Protein AF-A0A453DYF7-F1 (afdb_monomer_lite)

Organism: Aegilops tauschii subsp. strangulata (NCBI:txid200361)

Sequence (121 aa):
AGDMKREGVRTRSQTKKQKASTSSQGNSLPDNPFEEEFGSLSDSGQGVWTELSKEVALNLAGTVVSIASFDDGNNKLFFACTGIITVNTPKTTSFLTSLSLVRSIDDNSKIFHDMRIEVRL

Structure (mmCIF, N/CA/C/O backbone):
data_AF-A0A453DYF7-F1
#
_entry.id   AF-A0A453DYF7-F1
#
loop_
_atom_site.group_PDB
_atom_site.id
_atom_site.type_symbol
_atom_site.label_atom_id
_atom_site.label_alt_id
_atom_site.label_comp_id
_atom_site.label_asym_id
_atom_site.label_entity_id
_atom_site.label_seq_id
_atom_site.pdbx_PDB_ins_code
_atom_site.Cartn_x
_atom_site.Cartn_y
_atom_site.Cartn_z
_atom_site.occupancy
_atom_site.B_iso_or_equiv
_atom_site.auth_seq_id
_atom_site.auth_comp_id
_atom_site.auth_asym_id
_atom_site.auth_atom_id
_atom_site.pdbx_PDB_model_num
ATOM 1 N N . ALA A 1 1 ? 75.194 -1.673 -14.846 1.00 36.72 1 ALA A N 1
ATOM 2 C CA . ALA A 1 1 ? 75.327 -1.325 -13.417 1.00 36.72 1 ALA A CA 1
ATOM 3 C C . ALA A 1 1 ? 74.517 -0.052 -13.215 1.00 36.72 1 ALA A C 1
ATOM 5 O O . ALA A 1 1 ? 74.773 0.883 -13.956 1.00 36.72 1 ALA A O 1
ATOM 6 N N . GLY A 1 2 ? 73.334 -0.127 -12.595 1.00 36.81 2 GLY A N 1
ATOM 7 C CA . GLY A 1 2 ? 73.123 0.239 -11.177 1.00 36.81 2 GLY A CA 1
ATOM 8 C C . GLY A 1 2 ? 72.943 1.768 -11.101 1.00 36.81 2 GLY A C 1
ATOM 9 O O . GLY A 1 2 ? 73.775 2.477 -11.637 1.00 36.81 2 GLY A O 1
ATOM 10 N N . ASP A 1 3 ? 71.862 2.370 -10.610 1.00 36.84 3 ASP A N 1
ATOM 11 C CA . ASP A 1 3 ? 71.146 2.039 -9.388 1.00 36.84 3 ASP A CA 1
ATOM 12 C C . ASP A 1 3 ? 69.673 2.462 -9.404 1.00 36.84 3 ASP A C 1
ATOM 14 O O . ASP A 1 3 ? 69.260 3.487 -9.945 1.00 36.84 3 ASP A O 1
ATOM 18 N N . MET A 1 4 ? 68.902 1.635 -8.712 1.00 38.12 4 MET A N 1
ATOM 19 C CA . MET A 1 4 ? 67.544 1.851 -8.251 1.00 38.12 4 MET A CA 1
ATOM 20 C C . MET A 1 4 ? 67.605 2.619 -6.922 1.00 38.12 4 MET A C 1
ATOM 22 O O . MET A 1 4 ? 68.258 2.160 -5.987 1.00 38.12 4 MET A O 1
ATOM 26 N N . LYS A 1 5 ? 66.876 3.734 -6.786 1.00 40.16 5 LYS A N 1
ATOM 27 C CA . LYS A 1 5 ? 66.513 4.272 -5.465 1.00 40.16 5 LYS A CA 1
ATOM 28 C C . LYS A 1 5 ? 65.006 4.467 -5.365 1.00 40.16 5 LYS A C 1
ATOM 30 O O . LYS A 1 5 ? 64.411 5.266 -6.080 1.00 40.16 5 LYS A O 1
ATOM 35 N N . ARG A 1 6 ? 64.415 3.678 -4.467 1.00 33.16 6 ARG A N 1
ATOM 36 C CA . ARG A 1 6 ? 63.059 3.829 -3.945 1.00 33.16 6 ARG A CA 1
ATOM 37 C C . ARG A 1 6 ? 63.062 4.807 -2.769 1.00 33.16 6 ARG A C 1
ATOM 39 O O . ARG A 1 6 ? 64.071 4.961 -2.088 1.00 33.16 6 ARG A O 1
ATOM 46 N N . GLU A 1 7 ? 61.848 5.281 -2.510 1.00 31.42 7 GLU A N 1
ATOM 47 C CA . GLU A 1 7 ? 61.250 5.556 -1.200 1.00 31.42 7 GLU A CA 1
ATOM 48 C C . GLU A 1 7 ? 61.102 7.023 -0.781 1.00 31.42 7 GLU A C 1
ATOM 50 O O . GLU A 1 7 ? 62.016 7.841 -0.836 1.00 31.42 7 GLU A O 1
ATOM 55 N N . GLY A 1 8 ? 59.876 7.322 -0.350 1.00 32.88 8 GLY A N 1
ATOM 56 C CA . GLY A 1 8 ? 59.438 8.610 0.160 1.00 32.88 8 GLY A CA 1
ATOM 57 C C . GLY A 1 8 ? 57.945 8.588 0.476 1.00 32.88 8 GLY A C 1
ATOM 58 O O . GLY A 1 8 ? 57.178 9.350 -0.104 1.00 32.88 8 GLY A O 1
ATOM 59 N N . VAL A 1 9 ? 57.524 7.689 1.371 1.00 36.16 9 VAL A N 1
ATOM 60 C CA . VAL A 1 9 ? 56.214 7.756 2.035 1.00 36.16 9 VAL A CA 1
ATOM 61 C C . VAL A 1 9 ? 56.096 9.112 2.740 1.00 36.16 9 VAL A C 1
ATOM 63 O O . VAL A 1 9 ? 56.953 9.466 3.549 1.00 36.16 9 VAL A O 1
ATOM 66 N N . ARG A 1 10 ? 55.013 9.856 2.484 1.00 36.91 10 ARG A N 1
ATOM 67 C CA . ARG A 1 10 ? 54.545 10.919 3.382 1.00 36.91 10 ARG A CA 1
ATOM 68 C C . ARG A 1 10 ? 53.090 10.691 3.760 1.00 36.91 10 ARG A C 1
ATOM 70 O O . ARG A 1 10 ? 52.209 10.513 2.928 1.00 36.91 10 ARG A O 1
ATOM 77 N N . THR A 1 11 ? 52.908 10.661 5.066 1.00 31.86 11 THR A N 1
ATOM 78 C CA . THR A 1 11 ? 51.706 10.391 5.833 1.00 31.86 11 THR A CA 1
ATOM 79 C C . THR A 1 11 ? 50.853 11.648 6.032 1.00 31.86 11 THR A C 1
ATOM 81 O O . THR A 1 11 ? 51.375 12.753 6.132 1.00 31.86 11 THR A O 1
ATOM 84 N N . ARG A 1 12 ? 49.543 11.403 6.197 1.00 33.50 12 ARG A N 1
ATOM 85 C CA . ARG A 1 12 ? 48.582 12.081 7.093 1.00 33.5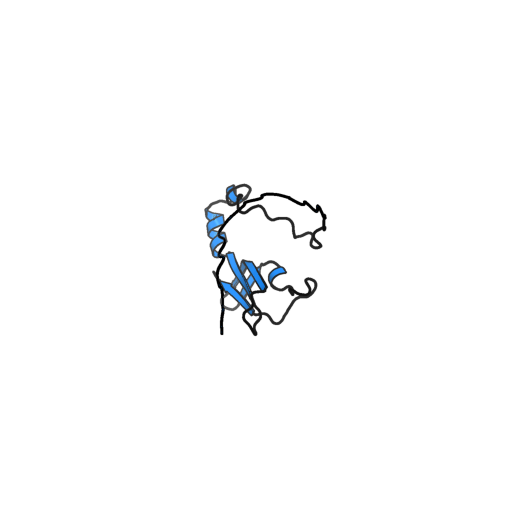0 12 ARG A CA 1
ATOM 86 C C . ARG A 1 12 ? 48.309 13.580 6.873 1.00 33.50 12 ARG A C 1
ATOM 88 O O . ARG A 1 12 ? 49.164 14.419 7.118 1.00 33.50 12 ARG A O 1
ATOM 95 N N . SER A 1 13 ? 47.035 13.916 6.643 1.00 40.59 13 SER A N 1
ATOM 96 C CA . SER A 1 13 ? 46.246 14.766 7.560 1.00 40.59 13 SER A CA 1
ATOM 97 C C . SER A 1 13 ? 44.774 14.814 7.149 1.00 40.59 13 SER A C 1
ATOM 99 O O . SER A 1 13 ? 44.434 15.172 6.027 1.00 40.59 13 SER A 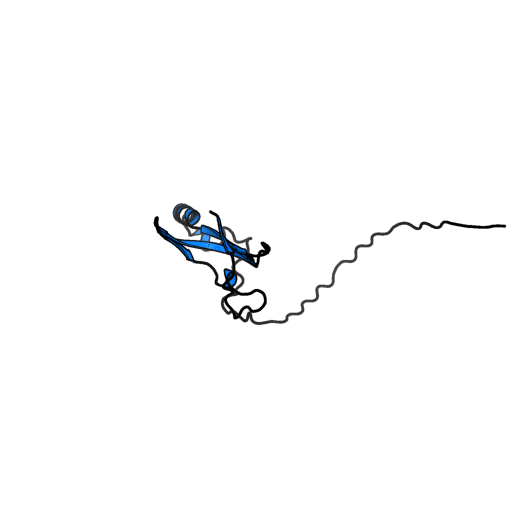O 1
ATOM 101 N N . GLN A 1 14 ? 43.901 14.445 8.088 1.00 48.97 14 GLN A N 1
ATOM 102 C CA . GLN A 1 14 ? 42.491 14.811 8.064 1.00 48.97 14 GLN A CA 1
ATOM 103 C C . GLN A 1 14 ? 42.387 16.318 8.309 1.00 48.97 14 GLN A C 1
ATOM 105 O O . GLN A 1 14 ? 42.935 16.805 9.298 1.00 48.97 14 GLN A O 1
ATOM 110 N N . THR A 1 15 ? 41.614 17.028 7.488 1.00 39.56 15 THR A N 1
ATOM 111 C CA . THR A 1 15 ? 41.117 18.356 7.860 1.00 39.56 15 THR A CA 1
ATOM 112 C C . THR A 1 15 ? 39.656 18.490 7.460 1.00 39.56 15 THR A C 1
ATOM 114 O O . THR A 1 15 ? 39.298 18.648 6.297 1.00 39.56 15 THR A O 1
ATOM 117 N N . LYS A 1 16 ? 38.809 18.422 8.484 1.00 43.38 16 LYS A N 1
ATOM 118 C CA . LYS A 1 16 ? 37.421 18.875 8.523 1.00 43.38 16 LYS A CA 1
ATOM 119 C C . LYS A 1 16 ? 37.327 20.312 7.987 1.00 43.38 16 LYS A C 1
ATOM 121 O O . LYS A 1 16 ? 37.917 21.216 8.573 1.00 43.38 16 LYS A O 1
ATOM 126 N N . LYS A 1 17 ? 36.531 20.541 6.939 1.00 43.09 17 LYS A N 1
ATOM 127 C CA . LYS A 1 17 ? 35.912 21.849 6.676 1.00 43.09 17 LYS A CA 1
ATOM 128 C C . LYS A 1 17 ? 34.421 21.660 6.434 1.00 43.09 17 LYS A C 1
ATOM 130 O O . LYS A 1 17 ? 33.999 20.983 5.505 1.00 43.09 17 LYS A O 1
ATOM 135 N N . GLN A 1 18 ? 33.656 22.224 7.359 1.00 44.84 18 GLN A N 1
ATOM 136 C CA . GLN A 1 18 ? 32.207 22.318 7.327 1.00 44.84 18 GLN A CA 1
ATOM 137 C C . GLN A 1 18 ? 31.749 23.442 6.388 1.00 44.84 18 GLN A C 1
ATOM 139 O O . GLN A 1 18 ? 32.419 24.464 6.272 1.00 44.84 18 GLN A O 1
ATOM 144 N N . LYS A 1 19 ? 30.520 23.246 5.895 1.00 43.12 19 LYS A N 1
ATOM 145 C CA . LYS A 1 19 ? 29.486 24.236 5.561 1.00 43.12 19 LYS A CA 1
ATOM 146 C C . LYS A 1 19 ? 29.693 25.104 4.312 1.00 43.12 19 LYS A C 1
ATOM 148 O O . LYS A 1 19 ? 30.387 26.111 4.341 1.00 43.12 19 LYS A O 1
ATOM 153 N N . ALA A 1 20 ? 28.866 24.823 3.309 1.00 33.81 20 ALA A N 1
ATOM 154 C CA . ALA A 1 20 ? 28.056 25.855 2.670 1.00 33.81 20 ALA A CA 1
ATOM 155 C C . ALA A 1 20 ? 26.708 25.241 2.265 1.00 33.81 20 ALA A C 1
ATOM 157 O O . ALA A 1 20 ? 26.613 24.450 1.333 1.00 33.81 20 ALA A O 1
ATOM 158 N N . SER A 1 21 ? 25.678 25.586 3.034 1.00 45.31 21 SER A N 1
ATOM 159 C CA . SER A 1 21 ? 24.273 25.448 2.672 1.00 45.31 21 SER A CA 1
ATOM 160 C C . SER A 1 21 ? 24.003 26.345 1.470 1.00 45.31 21 SER A C 1
ATOM 162 O O . SER A 1 21 ? 24.059 27.568 1.600 1.00 45.31 21 SER A O 1
ATOM 164 N N . THR A 1 22 ? 23.727 25.753 0.315 1.00 38.88 22 THR A N 1
ATOM 165 C CA . THR A 1 22 ? 23.134 26.468 -0.814 1.00 38.88 22 THR A CA 1
ATOM 166 C C . THR A 1 22 ? 21.663 26.091 -0.864 1.00 38.88 22 THR A C 1
ATOM 168 O O . THR A 1 22 ? 21.272 25.041 -1.358 1.00 38.88 22 THR A O 1
ATOM 171 N N . SER A 1 23 ? 20.845 26.951 -0.259 1.00 48.22 23 SER A N 1
ATOM 172 C CA . SER A 1 23 ? 19.406 26.984 -0.471 1.00 48.22 23 SER A CA 1
ATOM 173 C C . SER A 1 23 ? 19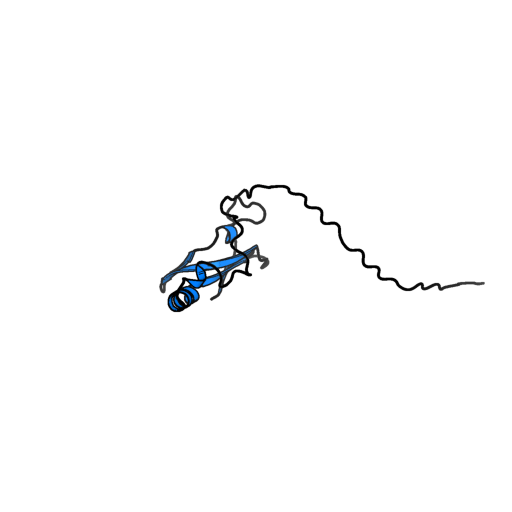.157 27.513 -1.882 1.00 48.22 23 SER A C 1
ATOM 175 O O . SER A 1 23 ? 19.084 28.724 -2.093 1.00 48.22 23 SER A O 1
ATOM 177 N N . SER A 1 24 ? 19.047 26.629 -2.868 1.00 42.31 24 SER A N 1
ATOM 178 C CA . SER A 1 24 ? 18.295 26.972 -4.070 1.00 42.31 24 SER A CA 1
ATOM 179 C C . SER A 1 24 ? 16.829 26.758 -3.729 1.00 42.31 24 SER A C 1
ATOM 181 O O . SER A 1 24 ? 16.300 25.655 -3.843 1.00 42.31 24 SER A O 1
ATOM 183 N N . GLN A 1 25 ? 16.205 27.822 -3.236 1.00 47.41 25 GLN A N 1
ATOM 184 C CA . GLN A 1 25 ? 14.762 27.940 -3.109 1.00 47.41 25 GLN A CA 1
ATOM 185 C C . GLN A 1 25 ? 14.186 28.019 -4.528 1.00 47.41 25 GLN A C 1
ATOM 187 O O . GLN A 1 25 ? 13.905 29.088 -5.060 1.00 47.41 25 GLN A O 1
ATOM 192 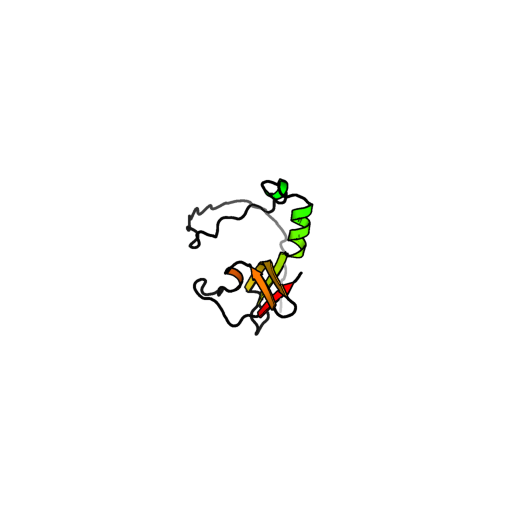N N . GLY A 1 26 ? 14.135 26.863 -5.184 1.00 34.75 26 GLY A N 1
ATOM 193 C CA . GLY A 1 26 ? 13.293 26.622 -6.336 1.00 34.75 26 GLY A CA 1
ATOM 194 C C . GLY A 1 26 ? 11.979 26.115 -5.783 1.00 34.75 26 GLY A C 1
ATOM 195 O O . GLY A 1 26 ? 11.884 24.957 -5.395 1.00 34.75 26 GLY A O 1
ATOM 196 N N . ASN A 1 27 ? 10.985 26.991 -5.700 1.00 48.47 27 ASN A N 1
ATOM 197 C CA . ASN A 1 27 ? 9.618 26.570 -5.449 1.00 48.47 27 ASN A CA 1
ATOM 198 C C . ASN A 1 27 ? 9.125 25.871 -6.726 1.00 48.47 27 ASN A C 1
ATOM 200 O O . ASN A 1 27 ? 8.425 26.479 -7.534 1.00 48.47 27 ASN A O 1
ATOM 204 N N . SER A 1 28 ? 9.534 24.622 -6.957 1.00 55.00 28 SER A N 1
ATOM 205 C CA . SER A 1 28 ? 8.748 23.737 -7.805 1.00 55.00 28 SER A CA 1
ATOM 206 C C . SER A 1 28 ? 7.468 23.481 -7.029 1.00 55.00 28 SER A C 1
ATOM 208 O O . SER A 1 28 ? 7.495 22.826 -5.987 1.00 55.00 28 SER A O 1
ATOM 210 N N . LEU A 1 29 ? 6.367 24.076 -7.487 1.00 53.47 29 LEU A N 1
ATOM 211 C CA . LEU A 1 29 ? 5.041 23.631 -7.081 1.00 53.47 29 LEU A CA 1
ATOM 212 C C . LEU A 1 29 ? 5.027 22.105 -7.227 1.00 53.47 29 LEU A C 1
ATOM 214 O O . LEU A 1 29 ? 5.484 21.620 -8.266 1.00 53.47 29 LEU A O 1
ATOM 218 N N . PRO A 1 30 ? 4.577 21.341 -6.223 1.00 52.72 30 PRO A N 1
ATOM 219 C CA . PRO A 1 30 ? 4.344 19.934 -6.463 1.00 52.72 30 PRO A CA 1
ATOM 220 C C . PRO A 1 30 ? 3.311 19.861 -7.592 1.00 52.72 30 PRO A C 1
ATOM 222 O O . PRO A 1 30 ? 2.214 20.408 -7.473 1.00 52.72 30 PRO A O 1
ATOM 225 N N . ASP A 1 31 ? 3.659 19.203 -8.700 1.00 57.16 31 ASP A N 1
ATOM 226 C CA . ASP A 1 31 ? 2.740 18.956 -9.826 1.00 57.16 31 ASP A CA 1
ATOM 227 C C . ASP A 1 31 ? 1.493 18.160 -9.381 1.00 57.16 31 ASP A C 1
ATOM 229 O O . ASP A 1 31 ? 0.520 18.003 -10.119 1.00 57.16 31 ASP A O 1
ATOM 233 N N . ASN A 1 32 ? 1.510 17.674 -8.139 1.00 58.72 32 ASN A N 1
ATOM 234 C CA . ASN A 1 32 ? 0.439 16.987 -7.466 1.00 58.72 32 ASN A CA 1
ATOM 235 C C . ASN A 1 32 ? -0.050 17.814 -6.253 1.00 58.72 32 ASN A C 1
ATOM 237 O O . ASN A 1 32 ? 0.654 17.875 -5.245 1.00 58.72 32 ASN A O 1
ATOM 241 N N . PRO A 1 33 ? -1.269 18.390 -6.274 1.00 55.50 33 PRO A N 1
ATOM 242 C CA . PRO A 1 33 ? -1.834 19.116 -5.127 1.00 55.50 33 PRO A CA 1
ATOM 243 C C . PRO A 1 33 ? -2.068 18.228 -3.889 1.00 55.50 33 PRO A C 1
ATOM 245 O O . PRO A 1 33 ? -2.479 18.729 -2.850 1.00 55.50 33 PRO A O 1
ATOM 248 N N . PHE A 1 34 ? -1.818 16.919 -3.999 1.00 54.31 34 PHE A N 1
ATOM 249 C CA . PHE A 1 34 ? -1.893 15.947 -2.910 1.00 54.31 34 PHE A CA 1
ATOM 250 C C . PHE A 1 34 ? -0.524 15.589 -2.302 1.00 54.31 34 PHE A C 1
ATOM 252 O O . PHE A 1 34 ? -0.469 14.751 -1.407 1.00 54.31 34 PHE A O 1
ATOM 259 N N . GLU A 1 35 ? 0.574 16.192 -2.770 1.00 53.91 35 GLU A N 1
ATOM 260 C CA . GLU A 1 35 ? 1.910 16.070 -2.158 1.00 53.91 35 GLU A CA 1
ATOM 261 C C . GLU A 1 35 ? 2.163 17.198 -1.154 1.00 53.91 35 GLU A C 1
ATOM 263 O O . GLU A 1 35 ? 3.179 17.889 -1.182 1.00 53.91 35 GLU A O 1
ATOM 268 N N . GLU A 1 36 ? 1.201 17.397 -0.256 1.00 53.09 36 GLU A N 1
ATOM 269 C CA . GLU A 1 36 ? 1.447 18.120 0.985 1.00 53.09 36 GLU A CA 1
ATOM 270 C C . GLU A 1 36 ? 2.311 17.230 1.893 1.00 53.09 36 GLU A C 1
ATOM 272 O O . GLU A 1 36 ? 2.101 16.015 1.969 1.00 53.09 36 GLU A O 1
ATOM 277 N N . GLU A 1 37 ? 3.319 17.813 2.543 1.00 56.47 37 GLU A N 1
ATOM 278 C CA . GLU A 1 37 ? 4.180 17.114 3.499 1.00 56.47 37 GLU A CA 1
ATOM 279 C C . GLU A 1 37 ? 3.308 16.606 4.657 1.00 56.47 37 GLU A C 1
ATOM 281 O O . GLU A 1 37 ? 2.956 17.350 5.572 1.00 56.47 37 GLU A O 1
ATOM 286 N N . PHE A 1 38 ? 2.896 15.335 4.589 1.00 59.91 38 PHE A N 1
ATOM 287 C CA . PHE A 1 38 ? 2.204 14.678 5.691 1.00 59.91 38 PHE A CA 1
ATOM 288 C C . PHE A 1 38 ? 3.097 14.783 6.930 1.00 59.91 38 PHE A C 1
ATOM 290 O O . PHE A 1 38 ? 4.291 14.502 6.836 1.00 59.91 38 PHE A O 1
ATOM 297 N N . GLY A 1 39 ? 2.508 15.227 8.049 1.00 55.78 39 GLY A N 1
ATOM 298 C CA . GLY A 1 39 ? 3.201 15.640 9.275 1.00 55.78 39 GLY A CA 1
ATOM 299 C C . GLY A 1 39 ? 4.418 14.794 9.664 1.00 55.78 39 GLY A C 1
ATOM 300 O O . GLY A 1 39 ? 4.502 13.599 9.382 1.00 55.78 39 GLY A O 1
ATOM 301 N N . SER A 1 40 ? 5.385 15.426 10.329 1.00 58.19 40 SER A N 1
ATOM 302 C CA . SER A 1 40 ? 6.672 14.793 10.611 1.00 58.19 40 SER A CA 1
ATOM 303 C C . SER A 1 40 ? 6.508 13.535 11.478 1.00 58.19 40 SER A C 1
ATOM 305 O O . SER A 1 40 ? 5.640 13.475 12.346 1.00 58.19 40 SER A O 1
ATOM 307 N N . LEU A 1 41 ? 7.387 12.535 11.319 1.00 56.16 41 LEU A N 1
ATOM 308 C CA . LEU A 1 41 ? 7.412 11.345 12.194 1.00 56.16 41 LEU A CA 1
ATOM 309 C C . LEU A 1 41 ? 7.521 11.725 13.689 1.00 56.16 41 LEU A C 1
ATOM 311 O O . LEU A 1 41 ? 7.083 10.981 14.567 1.00 56.16 41 LEU A O 1
ATOM 315 N N . SER A 1 42 ? 8.082 12.903 13.972 1.00 58.19 42 SER A N 1
ATOM 316 C CA . SER A 1 42 ? 8.204 13.485 15.311 1.00 58.19 42 SER A CA 1
ATOM 317 C C . SER A 1 42 ? 6.855 13.850 15.942 1.00 58.19 42 SER A C 1
ATOM 319 O O . SER A 1 42 ? 6.786 13.962 17.160 1.00 58.19 42 SER A O 1
ATOM 321 N N . ASP A 1 43 ? 5.795 13.988 15.141 1.00 60.53 43 ASP A N 1
ATOM 322 C CA . ASP A 1 43 ? 4.418 14.222 15.592 1.00 60.53 43 ASP A CA 1
ATOM 323 C C . ASP A 1 43 ? 3.640 12.913 15.804 1.00 60.53 43 ASP A C 1
ATOM 325 O O . ASP A 1 43 ? 2.427 12.934 16.028 1.00 60.53 43 ASP A O 1
ATOM 329 N N . SER A 1 44 ? 4.305 11.750 15.740 1.00 58.78 44 SER A N 1
ATOM 330 C CA . SER A 1 44 ? 3.676 10.469 16.077 1.00 58.78 44 SER A CA 1
ATOM 331 C C . SER A 1 44 ? 3.254 10.465 17.554 1.00 58.78 44 SER A C 1
ATOM 333 O O . SER A 1 44 ? 4.049 10.255 18.465 1.00 58.78 44 SER A O 1
ATOM 335 N N . GLY A 1 45 ? 1.972 10.747 17.795 1.00 59.34 45 GLY A N 1
ATOM 336 C CA . GLY A 1 45 ? 1.419 10.935 19.139 1.00 59.34 45 GLY A CA 1
ATOM 337 C C . GLY A 1 45 ? 1.165 12.391 19.539 1.00 59.34 45 GLY A C 1
ATOM 338 O O . GLY A 1 45 ? 0.836 12.633 20.695 1.00 59.34 45 GLY A O 1
ATOM 339 N N . GLN A 1 46 ? 1.258 13.344 18.609 1.00 64.69 46 GLN A N 1
ATOM 340 C CA . GLN A 1 46 ? 0.794 14.724 18.762 1.00 64.69 46 GLN A CA 1
ATOM 341 C C . GLN A 1 46 ? -0.353 15.015 17.768 1.00 64.69 46 GLN A C 1
ATOM 343 O O . GLN A 1 46 ? -0.512 14.342 16.749 1.00 64.69 46 GLN A O 1
ATOM 348 N N . GLY A 1 47 ? -1.194 16.009 18.069 1.00 68.38 47 GLY A N 1
ATOM 349 C CA . GLY A 1 47 ? -2.328 16.390 17.212 1.00 68.38 47 GLY A CA 1
ATOM 350 C C . GLY A 1 47 ? -3.549 15.467 17.337 1.00 68.38 47 GLY A C 1
ATOM 351 O O . GLY A 1 47 ? -3.780 14.869 18.389 1.00 68.38 47 GLY A O 1
ATOM 352 N N . VAL A 1 48 ? -4.341 15.349 16.263 1.00 68.69 48 VAL A N 1
ATOM 353 C CA . VAL A 1 48 ? -5.633 14.618 16.228 1.00 68.69 48 VAL A CA 1
ATOM 354 C C . VAL A 1 48 ? -5.494 13.148 16.650 1.00 68.69 48 VAL A C 1
ATOM 356 O O . VAL A 1 48 ? -6.416 12.565 17.214 1.00 68.69 48 VAL A O 1
ATOM 359 N N . TRP A 1 49 ? -4.314 12.550 16.476 1.00 70.56 49 TRP A N 1
ATOM 360 C CA . TRP A 1 49 ? -4.031 11.183 16.923 1.00 70.56 49 TRP A CA 1
ATOM 361 C C . TRP A 1 49 ? -4.148 10.993 18.441 1.00 70.56 49 TRP A C 1
ATOM 363 O O . TRP A 1 49 ? -4.414 9.881 18.885 1.00 70.56 49 TRP A O 1
ATOM 373 N N . THR A 1 50 ? -3.980 12.058 19.235 1.00 72.25 50 THR A N 1
ATOM 374 C CA . THR A 1 50 ? -4.182 12.019 20.697 1.00 72.25 50 THR A CA 1
ATOM 375 C C . THR A 1 50 ? -5.651 12.066 21.107 1.00 72.25 50 THR A C 1
ATOM 377 O O . THR A 1 50 ? -5.992 11.616 22.199 1.00 72.25 50 THR A O 1
ATOM 380 N N . GLU A 1 51 ? -6.515 12.587 20.235 1.00 80.56 51 GLU A N 1
ATOM 381 C CA . GLU A 1 51 ? -7.969 12.593 20.415 1.00 80.56 51 GLU A CA 1
ATOM 382 C C . GLU A 1 51 ? -8.583 11.234 20.048 1.00 80.56 51 GLU A C 1
ATOM 384 O O . GLU A 1 51 ? -9.629 10.847 20.572 1.00 80.56 51 GLU A O 1
ATOM 389 N N . LEU A 1 52 ? -7.905 10.467 19.188 1.00 81.81 52 LEU A N 1
ATOM 390 C CA . LEU A 1 52 ? -8.322 9.121 18.830 1.00 81.81 52 LEU A CA 1
ATOM 391 C C . LEU A 1 52 ? -8.202 8.199 20.050 1.00 81.81 52 LEU A C 1
ATOM 393 O O . LEU A 1 52 ? -7.132 8.046 20.646 1.00 81.81 52 LEU A O 1
ATOM 397 N N . SER A 1 53 ? -9.303 7.555 20.438 1.00 87.69 53 SER A N 1
ATOM 398 C CA . SER A 1 53 ? -9.261 6.651 21.584 1.00 87.69 53 SER A CA 1
ATOM 399 C C . SER A 1 53 ? -8.336 5.464 21.296 1.00 87.69 53 SER A C 1
ATOM 401 O O . SER A 1 53 ? -8.245 4.977 20.165 1.00 87.69 53 SER A O 1
ATOM 403 N N . LYS A 1 54 ? -7.671 4.952 22.340 1.00 86.56 54 LYS A N 1
ATOM 404 C CA . LYS A 1 54 ? -6.814 3.757 22.232 1.00 86.56 54 LYS A CA 1
ATOM 405 C C . LYS A 1 54 ? -7.556 2.578 21.602 1.00 86.56 54 LYS A C 1
ATOM 407 O O . LYS A 1 54 ? -6.967 1.813 20.852 1.00 86.56 54 LYS A O 1
ATOM 412 N N . GLU A 1 55 ? -8.843 2.450 21.902 1.00 89.69 55 GLU A N 1
ATOM 413 C CA . GLU A 1 55 ? -9.698 1.400 21.359 1.00 89.69 55 GLU A CA 1
ATOM 414 C C . GLU A 1 55 ? -9.908 1.554 19.849 1.00 89.69 55 GLU A C 1
ATOM 416 O O . GLU A 1 55 ? -9.718 0.593 19.107 1.00 89.69 55 GLU A O 1
ATOM 421 N N . VAL A 1 56 ? -10.202 2.767 19.366 1.00 89.38 56 VAL A N 1
ATOM 422 C CA . VAL A 1 56 ? -10.320 3.032 17.923 1.00 89.38 56 VAL A CA 1
ATOM 423 C C . VAL A 1 56 ? -8.980 2.803 17.221 1.00 89.38 56 VAL A C 1
ATOM 425 O O . VAL A 1 56 ? -8.952 2.186 16.159 1.00 89.38 56 VAL A O 1
ATOM 428 N N . ALA A 1 57 ? -7.867 3.230 17.825 1.00 87.44 57 ALA A N 1
ATOM 429 C CA . ALA A 1 57 ? -6.534 3.029 17.261 1.00 87.44 57 ALA A CA 1
ATOM 430 C C . ALA A 1 57 ? -6.187 1.538 17.126 1.00 87.44 57 ALA A C 1
ATOM 432 O O . ALA A 1 57 ? -5.692 1.117 16.084 1.00 87.44 57 ALA A O 1
ATOM 433 N N . LEU A 1 58 ? -6.484 0.728 18.148 1.00 87.62 58 LEU A N 1
ATOM 434 C CA . LEU A 1 58 ? -6.263 -0.721 18.121 1.00 87.62 58 LEU A CA 1
ATOM 435 C C . LEU A 1 58 ? -7.150 -1.419 17.085 1.00 87.62 58 LEU A C 1
ATOM 437 O O . LEU A 1 58 ? -6.669 -2.284 16.354 1.00 87.62 58 LEU A O 1
ATOM 441 N N . ASN A 1 59 ? -8.417 -1.010 16.981 1.00 89.38 59 ASN A N 1
ATOM 442 C CA . ASN A 1 59 ? -9.333 -1.534 15.969 1.00 89.38 59 ASN A CA 1
ATOM 443 C C . ASN A 1 59 ? -8.853 -1.202 14.549 1.00 89.38 59 ASN A C 1
ATOM 445 O O . ASN A 1 59 ? -8.925 -2.052 13.664 1.00 89.38 59 ASN A O 1
ATOM 449 N N . LEU A 1 60 ? -8.317 0.005 14.333 1.00 89.75 60 LEU A N 1
ATOM 450 C CA . LEU A 1 60 ? -7.753 0.403 13.044 1.00 89.75 60 LEU A CA 1
ATOM 451 C C . LEU A 1 60 ? -6.436 -0.323 12.748 1.00 89.75 60 LEU A C 1
ATOM 453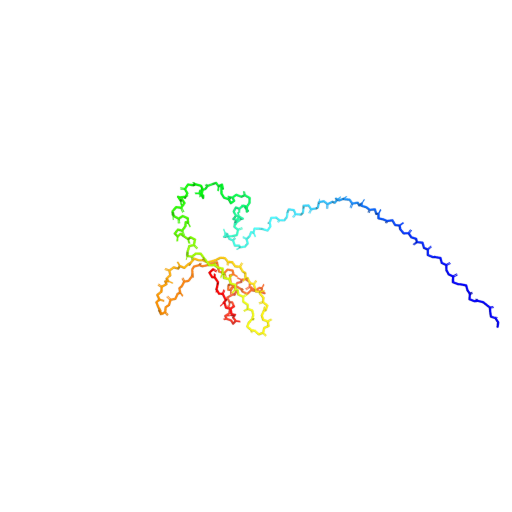 O O . LEU A 1 60 ? -6.223 -0.733 11.610 1.00 89.75 60 LEU A O 1
ATOM 457 N N . ALA A 1 61 ? -5.572 -0.525 13.747 1.00 89.00 61 ALA A N 1
ATOM 458 C CA . ALA A 1 61 ? -4.267 -1.162 13.573 1.00 89.00 61 ALA A CA 1
ATOM 459 C C . ALA A 1 61 ? -4.371 -2.558 12.938 1.00 89.00 61 ALA A C 1
ATOM 461 O O . ALA A 1 61 ? -3.545 -2.901 12.101 1.00 89.00 61 ALA A O 1
ATOM 462 N N . GLY A 1 62 ? -5.424 -3.323 13.250 1.00 89.12 62 GLY A N 1
ATOM 463 C CA . GLY A 1 62 ? -5.683 -4.627 12.622 1.00 89.12 62 GLY A CA 1
ATOM 464 C C . GLY A 1 62 ? -6.074 -4.574 11.137 1.00 89.12 62 GLY A C 1
ATOM 465 O O . GLY A 1 62 ? -6.185 -5.619 10.500 1.00 89.12 62 GLY A O 1
ATOM 466 N N . THR A 1 63 ? -6.305 -3.380 10.583 1.00 93.62 63 THR A N 1
ATOM 467 C CA . THR A 1 63 ? -6.688 -3.163 9.175 1.00 93.62 63 THR A CA 1
ATOM 468 C C . THR A 1 63 ? -5.594 -2.504 8.338 1.00 93.62 63 THR A C 1
ATOM 470 O O . THR A 1 63 ? -5.704 -2.479 7.110 1.00 93.62 63 THR A O 1
ATOM 473 N N . VAL A 1 64 ? -4.560 -1.955 8.982 1.00 94.75 64 VAL A N 1
ATOM 474 C CA . VAL A 1 64 ? -3.442 -1.295 8.304 1.00 94.75 64 VAL A CA 1
ATOM 475 C C . VAL A 1 64 ? -2.456 -2.354 7.835 1.00 94.75 64 VAL A C 1
ATOM 477 O O . VAL A 1 64 ? -2.098 -3.254 8.585 1.00 94.75 64 VAL A O 1
ATOM 480 N N . VAL A 1 65 ? -2.010 -2.236 6.588 1.00 96.00 65 VAL A N 1
ATOM 481 C CA . VAL A 1 65 ? -1.102 -3.191 5.949 1.00 96.00 65 VAL A CA 1
ATOM 482 C C . VAL A 1 65 ? 0.086 -2.480 5.320 1.00 96.00 65 VAL A C 1
ATOM 484 O O . VAL A 1 65 ? -0.015 -1.320 4.916 1.00 96.00 65 VAL A O 1
ATOM 487 N N . SER A 1 66 ? 1.203 -3.188 5.196 1.00 96.38 66 SER A N 1
ATOM 488 C CA . SER A 1 66 ? 2.340 -2.765 4.379 1.00 96.38 66 SER A CA 1
ATOM 489 C C . SER A 1 66 ? 2.150 -3.269 2.954 1.00 96.38 66 SER A C 1
ATOM 491 O O . SER A 1 66 ? 1.896 -4.456 2.749 1.00 96.38 66 SER A O 1
ATOM 493 N N . ILE A 1 67 ? 2.284 -2.387 1.968 1.00 96.50 67 ILE A N 1
ATOM 494 C CA . ILE A 1 67 ? 2.133 -2.717 0.549 1.00 96.50 67 ILE A CA 1
ATOM 495 C C . ILE A 1 67 ? 3.367 -2.239 -0.204 1.00 96.50 67 ILE A C 1
ATOM 497 O O . ILE A 1 67 ? 3.865 -1.139 0.039 1.00 96.50 67 ILE A O 1
ATOM 501 N N . ALA A 1 68 ? 3.857 -3.057 -1.128 1.00 94.19 68 ALA A N 1
ATOM 502 C CA . ALA A 1 68 ? 4.968 -2.692 -1.990 1.00 94.19 68 ALA A CA 1
ATOM 503 C C . ALA A 1 68 ? 4.760 -3.190 -3.421 1.00 94.19 68 ALA A C 1
ATOM 505 O O . ALA A 1 68 ? 4.163 -4.246 -3.643 1.00 94.19 68 ALA A O 1
ATOM 506 N N . SER A 1 69 ? 5.260 -2.416 -4.382 1.00 92.81 69 SER A N 1
ATOM 507 C CA . SER A 1 69 ? 5.263 -2.759 -5.802 1.00 92.81 69 SER A CA 1
ATOM 508 C C . SER A 1 69 ? 6.667 -3.109 -6.277 1.00 92.81 69 SER A C 1
ATOM 510 O O . SER A 1 69 ? 7.646 -2.450 -5.918 1.00 92.81 69 SER A O 1
ATOM 512 N N . PHE A 1 70 ? 6.761 -4.153 -7.095 1.00 92.00 70 PHE A N 1
ATOM 513 C CA . PHE A 1 70 ? 8.015 -4.681 -7.614 1.00 92.00 70 PHE A CA 1
ATOM 514 C C . PHE A 1 70 ? 7.935 -4.942 -9.115 1.00 92.00 70 PHE A C 1
ATOM 516 O O . PHE A 1 70 ? 6.882 -5.304 -9.646 1.00 92.00 70 PHE A O 1
ATOM 523 N N . ASP A 1 71 ? 9.080 -4.830 -9.777 1.00 88.31 71 ASP A N 1
ATOM 524 C CA . ASP A 1 71 ? 9.298 -5.392 -11.106 1.00 88.31 71 ASP A CA 1
ATOM 525 C C . ASP A 1 71 ? 9.243 -6.926 -11.024 1.00 88.31 71 ASP A C 1
ATOM 527 O O . ASP A 1 71 ? 10.005 -7.548 -10.270 1.00 88.31 71 ASP A O 1
ATOM 531 N N . ASP A 1 72 ? 8.349 -7.541 -11.801 1.00 85.56 72 ASP A N 1
ATOM 532 C CA . ASP A 1 72 ? 8.161 -8.989 -11.765 1.00 85.56 72 ASP A CA 1
ATOM 533 C C . ASP A 1 72 ? 9.378 -9.760 -12.309 1.00 85.56 72 ASP A C 1
ATOM 535 O O . ASP A 1 72 ? 9.656 -10.877 -11.873 1.00 85.56 72 ASP A O 1
ATOM 539 N N . GLY A 1 73 ? 10.161 -9.148 -13.205 1.00 86.50 73 GLY A N 1
ATOM 540 C CA . GLY A 1 73 ? 11.296 -9.795 -13.862 1.00 86.50 73 GLY A CA 1
ATOM 541 C C . GLY A 1 73 ? 12.596 -9.789 -13.054 1.00 86.50 73 GLY A C 1
ATOM 542 O O . GLY A 1 73 ? 13.439 -10.665 -13.251 1.00 86.50 73 GLY A O 1
ATOM 543 N N . ASN A 1 74 ? 12.796 -8.814 -12.160 1.00 89.12 74 ASN A N 1
ATOM 544 C CA . ASN A 1 74 ? 14.077 -8.633 -11.455 1.00 89.12 74 ASN A CA 1
ATOM 545 C C . ASN A 1 74 ? 13.959 -8.300 -9.951 1.00 89.12 74 ASN A C 1
ATOM 547 O O . ASN A 1 74 ? 14.985 -8.075 -9.308 1.00 89.12 74 ASN A O 1
ATOM 551 N N . ASN A 1 75 ? 12.748 -8.291 -9.378 1.00 89.06 75 ASN A N 1
ATOM 552 C CA . ASN A 1 75 ? 12.472 -7.962 -7.971 1.00 89.06 75 ASN A CA 1
ATOM 553 C C . ASN A 1 75 ? 12.912 -6.550 -7.536 1.00 89.06 75 ASN A C 1
ATOM 555 O O . ASN A 1 75 ? 13.089 -6.293 -6.342 1.00 89.06 75 ASN A O 1
ATOM 559 N N . LYS A 1 76 ? 13.098 -5.614 -8.470 1.00 90.06 76 LYS A N 1
ATOM 560 C CA . LYS A 1 76 ? 13.367 -4.212 -8.143 1.00 90.06 76 LYS A CA 1
ATOM 561 C C . LYS A 1 76 ? 12.135 -3.601 -7.479 1.00 90.06 76 LYS A C 1
ATOM 563 O O . LYS A 1 76 ? 11.058 -3.594 -8.064 1.00 90.06 76 LYS A O 1
ATOM 568 N N . LEU A 1 77 ? 12.312 -3.063 -6.273 1.00 90.19 77 LEU A N 1
ATOM 569 C CA . LEU A 1 77 ? 11.287 -2.294 -5.568 1.00 90.19 77 LEU A CA 1
ATOM 570 C C . LEU A 1 77 ? 11.018 -0.983 -6.313 1.00 90.19 77 LEU A C 1
ATOM 572 O O . LEU A 1 77 ? 11.954 -0.229 -6.592 1.00 90.19 77 LEU A O 1
ATOM 576 N N . PHE A 1 78 ? 9.748 -0.703 -6.588 1.00 87.81 78 PHE A N 1
ATOM 577 C CA . PHE A 1 78 ? 9.315 0.572 -7.143 1.00 87.81 78 PHE A CA 1
ATOM 578 C C . PHE A 1 78 ? 8.831 1.525 -6.059 1.00 87.81 78 PHE A C 1
ATOM 580 O O . PHE A 1 78 ? 9.318 2.650 -5.960 1.00 87.81 78 PHE A O 1
ATOM 587 N N . PHE A 1 79 ? 7.906 1.061 -5.222 1.00 89.81 79 PHE A N 1
ATOM 588 C CA . PHE A 1 79 ? 7.313 1.877 -4.175 1.00 89.81 79 PHE A CA 1
ATOM 589 C C . PHE A 1 79 ? 6.933 1.023 -2.969 1.00 89.81 79 PHE A C 1
ATOM 591 O O . PHE A 1 79 ? 6.592 -0.150 -3.110 1.00 89.81 79 PHE A O 1
ATOM 598 N N . ALA A 1 80 ? 6.978 1.622 -1.782 1.00 92.56 80 ALA A N 1
ATOM 599 C CA . ALA A 1 80 ? 6.511 1.011 -0.546 1.00 92.56 80 ALA A CA 1
ATOM 600 C C . ALA A 1 80 ? 5.671 2.024 0.228 1.00 92.56 80 ALA A C 1
ATOM 602 O O . ALA A 1 80 ? 6.069 3.178 0.396 1.00 92.56 80 ALA A O 1
ATOM 603 N N . CYS A 1 81 ? 4.509 1.592 0.699 1.00 93.00 81 CYS A N 1
ATOM 604 C CA . CYS A 1 81 ? 3.591 2.429 1.452 1.00 93.00 81 CYS A CA 1
ATOM 605 C C . CYS A 1 81 ? 2.701 1.601 2.372 1.00 93.00 81 CYS A C 1
ATOM 607 O O . CYS A 1 81 ? 2.796 0.376 2.454 1.00 93.00 81 CYS A O 1
ATOM 609 N N . THR A 1 82 ? 1.820 2.295 3.079 1.00 94.81 82 THR A N 1
ATOM 610 C CA . THR A 1 82 ? 0.741 1.672 3.832 1.00 94.81 82 THR A CA 1
ATOM 611 C C . THR A 1 82 ? -0.525 1.573 2.982 1.00 94.81 82 THR A C 1
ATOM 613 O O . THR A 1 82 ? -0.715 2.279 1.983 1.00 94.81 82 THR A O 1
ATOM 616 N N . GLY A 1 83 ? -1.410 0.671 3.380 1.00 95.00 83 GLY A N 1
ATOM 617 C CA . GLY A 1 83 ? -2.778 0.606 2.893 1.00 95.00 83 GLY A CA 1
ATOM 618 C C . GLY A 1 83 ? -3.737 0.261 4.021 1.00 95.00 83 GLY A C 1
ATOM 619 O O . GLY A 1 83 ? -3.319 -0.158 5.099 1.00 95.00 83 GLY A O 1
ATOM 620 N N . ILE A 1 84 ? -5.026 0.443 3.766 1.00 96.00 84 ILE A N 1
ATOM 621 C CA . ILE A 1 84 ? -6.104 0.100 4.696 1.00 96.00 84 ILE A CA 1
ATOM 622 C C . ILE A 1 84 ? -7.000 -0.929 4.020 1.00 96.00 84 ILE A C 1
ATOM 624 O O . ILE A 1 84 ? -7.433 -0.729 2.884 1.00 96.00 84 ILE A O 1
ATOM 628 N N . ILE A 1 85 ? -7.295 -2.025 4.712 1.00 96.25 85 ILE A N 1
ATOM 629 C CA . ILE A 1 85 ? -8.256 -3.026 4.245 1.00 96.25 85 ILE A CA 1
ATOM 630 C C . ILE A 1 85 ? -9.661 -2.412 4.252 1.00 96.25 85 ILE A C 1
ATOM 632 O O . ILE A 1 85 ? -10.169 -2.024 5.301 1.00 96.25 85 ILE A O 1
ATOM 636 N N . THR A 1 86 ? -10.308 -2.352 3.088 1.00 95.25 86 THR A N 1
ATOM 637 C CA . THR A 1 86 ? -11.684 -1.836 2.943 1.00 95.25 86 THR A CA 1
ATOM 638 C C . THR A 1 86 ? -12.713 -2.946 2.772 1.00 95.25 86 THR A C 1
ATOM 640 O O . THR A 1 86 ? -13.861 -2.802 3.184 1.00 95.25 86 THR A O 1
ATOM 643 N N . VAL A 1 87 ? -12.302 -4.073 2.190 1.00 95.25 87 VAL A N 1
ATOM 644 C CA . VAL A 1 87 ? -13.125 -5.273 2.025 1.00 95.25 87 VAL A CA 1
ATOM 645 C C . VAL A 1 87 ? -12.275 -6.473 2.403 1.00 95.25 87 VAL A C 1
ATOM 647 O O . VAL A 1 87 ? -11.164 -6.616 1.901 1.00 95.25 87 VAL A O 1
ATOM 650 N N . ASN A 1 88 ? -12.797 -7.343 3.265 1.00 93.56 88 ASN A N 1
ATOM 651 C CA . ASN A 1 88 ? -12.164 -8.609 3.614 1.00 93.56 88 ASN A CA 1
ATOM 652 C C . ASN A 1 88 ? -13.216 -9.715 3.655 1.00 93.56 88 ASN A C 1
ATOM 654 O O . ASN A 1 88 ? -13.946 -9.872 4.631 1.00 93.56 88 ASN A O 1
ATOM 658 N N . THR A 1 89 ? -13.321 -10.457 2.560 1.00 94.62 89 THR A N 1
ATOM 659 C CA . THR A 1 89 ? -14.228 -11.598 2.431 1.00 94.62 89 THR A CA 1
ATOM 660 C C . THR A 1 89 ? -13.428 -12.835 2.035 1.00 94.62 89 THR A C 1
ATOM 662 O O . THR A 1 89 ? -12.366 -12.694 1.431 1.00 94.62 89 THR A O 1
ATOM 665 N N . PRO A 1 90 ? -13.948 -14.057 2.250 1.00 93.50 90 PRO A N 1
ATOM 666 C CA . PRO A 1 90 ? -13.250 -15.282 1.847 1.00 93.50 90 PRO A CA 1
ATOM 667 C C . PRO A 1 90 ? -12.892 -15.365 0.353 1.00 93.50 90 PRO A C 1
ATOM 669 O O . PRO A 1 90 ? -12.084 -16.201 -0.034 1.00 93.50 90 PRO A O 1
ATOM 672 N N . LYS A 1 91 ? -13.525 -14.545 -0.497 1.00 94.94 91 LYS A N 1
ATOM 673 C CA . LYS A 1 91 ? -13.316 -14.526 -1.952 1.00 94.94 91 LYS A CA 1
ATOM 674 C C . LYS A 1 91 ? -12.483 -13.341 -2.432 1.00 94.94 91 LYS A C 1
ATOM 676 O O . LYS A 1 91 ? -11.950 -13.386 -3.536 1.00 94.94 91 LYS A O 1
ATOM 681 N N . THR A 1 92 ? -12.449 -12.247 -1.676 1.00 94.38 92 THR A N 1
ATOM 682 C CA . THR A 1 92 ? -11.880 -10.981 -2.145 1.00 94.38 92 THR A CA 1
ATOM 683 C C . THR A 1 92 ? -11.444 -10.126 -0.972 1.00 94.38 92 THR A C 1
ATOM 685 O O . THR A 1 92 ? -12.222 -9.899 -0.038 1.00 94.38 92 THR A O 1
ATOM 688 N N . THR A 1 93 ? -10.234 -9.589 -1.095 1.00 95.19 93 THR A N 1
ATOM 689 C CA . THR A 1 93 ? -9.697 -8.554 -0.219 1.00 95.19 93 THR A CA 1
ATOM 690 C C . THR A 1 93 ? -9.382 -7.323 -1.060 1.00 95.19 93 THR A C 1
ATOM 692 O O . THR A 1 93 ? -8.830 -7.440 -2.154 1.00 95.19 93 THR A O 1
ATOM 695 N N . SER A 1 94 ? -9.760 -6.144 -0.577 1.00 95.25 94 SER A N 1
ATOM 696 C CA . SER A 1 94 ? -9.504 -4.869 -1.248 1.00 95.25 94 SER A CA 1
ATOM 697 C C . SER A 1 94 ? -8.814 -3.908 -0.296 1.00 95.25 94 SER A C 1
ATOM 699 O O . SER A 1 94 ? -9.118 -3.874 0.898 1.00 95.25 94 SER A O 1
ATOM 701 N N . PHE A 1 95 ? -7.894 -3.123 -0.848 1.00 95.38 95 PHE A N 1
ATOM 702 C CA . PHE A 1 95 ? -7.054 -2.199 -0.103 1.00 95.38 95 PHE A CA 1
ATOM 703 C C . PHE A 1 95 ? -7.216 -0.794 -0.673 1.00 95.38 95 PHE A C 1
ATOM 705 O O . PHE A 1 95 ? -7.183 -0.605 -1.889 1.00 95.38 95 PHE A O 1
ATOM 712 N N . LEU A 1 96 ? -7.368 0.190 0.206 1.00 95.38 96 LEU A N 1
ATOM 713 C CA . LEU A 1 96 ? -7.206 1.596 -0.131 1.00 95.38 96 LEU A CA 1
ATOM 714 C C . LEU A 1 96 ? -5.745 1.978 0.092 1.00 95.38 96 LEU A C 1
ATOM 716 O O . LEU A 1 96 ? -5.197 1.746 1.169 1.00 95.38 96 LEU A O 1
ATOM 720 N N . THR A 1 97 ? -5.115 2.563 -0.919 1.00 94.38 97 THR A N 1
ATOM 721 C CA . THR A 1 97 ? -3.722 3.007 -0.857 1.00 94.38 97 THR A CA 1
ATOM 722 C C . THR A 1 97 ? -3.492 4.176 -1.813 1.00 94.38 97 THR A C 1
ATOM 724 O O . THR A 1 97 ? -4.391 4.567 -2.561 1.00 94.38 97 THR A O 1
ATOM 727 N N . SER A 1 98 ? -2.296 4.756 -1.768 1.00 89.12 98 SER A N 1
ATOM 728 C CA . SER A 1 98 ? -1.906 5.843 -2.661 1.00 89.12 98 SER A CA 1
ATOM 729 C C . SER A 1 98 ? -1.698 5.340 -4.089 1.00 89.12 98 SER A C 1
ATOM 731 O O . SER A 1 98 ? -1.116 4.279 -4.315 1.00 89.12 98 SER A O 1
ATOM 733 N N . LEU A 1 99 ? -2.095 6.156 -5.069 1.00 88.56 99 LEU A N 1
ATOM 734 C CA . LEU A 1 99 ? -1.865 5.879 -6.488 1.00 88.56 99 LEU A CA 1
ATOM 735 C C . LEU A 1 99 ? -0.367 5.779 -6.829 1.00 88.56 99 LEU A C 1
ATOM 737 O O . LEU A 1 99 ? -0.011 5.122 -7.803 1.00 88.56 99 LEU A O 1
ATOM 741 N N . SER A 1 100 ? 0.515 6.367 -6.010 1.00 86.69 100 SER A N 1
ATOM 742 C CA . SER A 1 100 ? 1.973 6.267 -6.168 1.00 86.69 100 SER A CA 1
ATOM 743 C C . SER A 1 100 ? 2.491 4.828 -6.155 1.00 86.69 100 SER A C 1
ATOM 745 O O . SER A 1 100 ? 3.542 4.571 -6.727 1.00 86.69 100 SER A O 1
ATOM 747 N N . LEU A 1 101 ? 1.740 3.881 -5.579 1.00 90.06 101 LEU A N 1
ATOM 748 C CA . LEU A 1 101 ? 2.088 2.462 -5.616 1.00 90.06 101 LEU A CA 1
ATOM 749 C C . LEU A 1 101 ? 2.168 1.906 -7.047 1.00 90.06 101 LEU A C 1
ATOM 751 O O . LEU A 1 101 ? 3.005 1.046 -7.311 1.00 90.06 101 LEU A O 1
ATOM 755 N N . VAL A 1 102 ? 1.302 2.384 -7.950 1.00 87.56 102 VAL A N 1
ATOM 756 C CA . VAL A 1 102 ? 1.121 1.820 -9.301 1.00 87.56 102 VAL A CA 1
ATOM 757 C C . VAL A 1 102 ? 1.584 2.738 -10.434 1.00 87.56 102 VAL A C 1
ATOM 759 O O . VAL A 1 102 ? 1.438 2.408 -11.612 1.00 87.56 102 VAL A O 1
ATOM 762 N N . ARG A 1 103 ? 2.120 3.913 -10.100 1.00 82.94 103 ARG A N 1
ATOM 763 C CA . ARG A 1 103 ? 2.675 4.838 -11.094 1.00 82.94 103 ARG A CA 1
ATOM 764 C C . ARG A 1 103 ? 4.017 4.327 -11.609 1.00 82.94 103 ARG A C 1
ATOM 766 O O . ARG A 1 103 ? 4.805 3.758 -10.858 1.00 82.94 103 ARG A O 1
ATOM 773 N N . SER A 1 104 ? 4.271 4.543 -12.897 1.00 72.50 104 SER A N 1
ATOM 774 C CA . SER A 1 104 ? 5.588 4.276 -13.474 1.00 72.50 104 SER A CA 1
ATOM 775 C C . SER A 1 104 ? 6.623 5.241 -12.897 1.00 72.50 104 SER A C 1
ATOM 777 O O . SER A 1 104 ? 6.366 6.440 -12.830 1.00 72.50 104 SER A O 1
ATOM 779 N N . ILE A 1 105 ? 7.808 4.730 -12.546 1.00 70.25 105 ILE A N 1
ATOM 780 C CA . ILE A 1 105 ? 8.948 5.560 -12.116 1.00 70.25 105 ILE A CA 1
ATOM 781 C C . ILE A 1 105 ? 9.395 6.504 -13.234 1.00 70.25 105 ILE A C 1
ATOM 783 O O . ILE A 1 105 ? 9.788 7.637 -12.969 1.00 70.25 105 ILE A O 1
ATOM 787 N N . ASP A 1 106 ? 9.351 6.029 -14.479 1.00 76.00 106 ASP A N 1
ATOM 788 C CA . ASP A 1 106 ? 9.855 6.780 -15.629 1.00 76.00 106 ASP A CA 1
ATOM 789 C C . ASP A 1 106 ? 8.833 7.811 -16.137 1.00 76.00 106 ASP A C 1
ATOM 791 O O . ASP A 1 106 ? 9.195 8.754 -16.838 1.00 76.00 106 ASP A O 1
ATOM 795 N N . ASP A 1 107 ? 7.549 7.631 -15.805 1.00 76.94 107 ASP A N 1
ATOM 796 C CA . ASP A 1 107 ? 6.459 8.509 -16.232 1.00 76.94 107 ASP A CA 1
ATOM 797 C C . ASP A 1 107 ? 5.292 8.474 -15.232 1.00 76.94 107 ASP A C 1
ATOM 799 O O . ASP A 1 107 ? 4.385 7.642 -15.325 1.00 76.94 107 ASP A O 1
ATOM 803 N N . ASN A 1 108 ? 5.281 9.435 -14.308 1.00 71.62 108 ASN A N 1
ATOM 804 C CA . ASN A 1 108 ? 4.271 9.547 -13.251 1.00 71.62 108 ASN A CA 1
ATOM 805 C C . ASN A 1 108 ? 2.836 9.777 -13.769 1.00 71.62 108 ASN A C 1
ATOM 807 O O . ASN A 1 108 ? 1.887 9.687 -12.984 1.00 71.62 108 ASN A O 1
ATOM 811 N N . SER A 1 109 ? 2.655 10.080 -15.063 1.00 78.75 109 SER A N 1
ATOM 812 C CA . SER A 1 109 ? 1.332 10.200 -15.690 1.00 78.75 109 SER A CA 1
ATOM 813 C C . SER A 1 109 ? 0.734 8.847 -16.093 1.00 78.75 109 SER A C 1
ATOM 815 O O . SER A 1 109 ? -0.474 8.749 -16.318 1.00 78.75 109 SER A O 1
ATOM 817 N N . LYS A 1 110 ? 1.558 7.793 -16.161 1.00 78.38 110 LYS A N 1
ATOM 818 C CA . LYS A 1 110 ? 1.149 6.452 -16.580 1.00 78.38 110 LYS A CA 1
ATOM 819 C C . LYS A 1 110 ? 1.014 5.510 -15.394 1.00 78.38 110 LYS A C 1
ATOM 821 O O . LYS A 1 110 ? 1.845 5.477 -14.485 1.00 78.38 110 LYS A O 1
ATOM 826 N N . ILE A 1 111 ? -0.026 4.687 -15.456 1.00 78.50 111 ILE A N 1
ATOM 827 C CA . ILE A 1 111 ? -0.176 3.524 -14.588 1.00 78.50 111 ILE A CA 1
ATOM 828 C C . ILE A 1 111 ? 0.617 2.390 -15.230 1.00 78.50 111 ILE A C 1
ATOM 830 O O . ILE A 1 111 ? 0.412 2.063 -16.399 1.00 78.50 111 ILE A O 1
ATOM 834 N N . PHE A 1 112 ? 1.551 1.823 -14.478 1.00 77.62 112 PHE A N 1
ATOM 835 C CA . PHE A 1 112 ? 2.262 0.628 -14.900 1.00 77.62 112 PHE A CA 1
ATOM 836 C C . PHE A 1 112 ? 1.377 -0.581 -14.575 1.00 77.62 112 PHE A C 1
ATOM 838 O O . PHE A 1 112 ? 0.786 -0.632 -13.503 1.00 77.62 112 PHE A O 1
ATOM 845 N N . HIS A 1 113 ? 1.204 -1.521 -15.501 1.00 76.62 113 HIS A N 1
ATOM 846 C CA . HIS A 1 113 ? 0.290 -2.657 -15.293 1.00 76.62 113 HIS A CA 1
ATOM 847 C C . HIS A 1 113 ? 1.025 -3.962 -14.975 1.00 76.62 113 HIS A C 1
ATOM 849 O O . HIS A 1 113 ? 0.483 -4.805 -14.265 1.00 76.62 113 HIS A O 1
ATOM 855 N N . ASP A 1 114 ? 2.277 -4.087 -15.412 1.00 83.38 114 ASP A N 1
ATOM 856 C CA . ASP A 1 114 ? 3.060 -5.319 -15.307 1.00 83.38 114 ASP A CA 1
ATOM 857 C C . ASP A 1 114 ? 3.959 -5.294 -14.063 1.00 83.38 114 ASP A C 1
ATOM 859 O O . ASP A 1 114 ? 5.183 -5.382 -14.143 1.00 83.38 114 ASP A O 1
ATOM 863 N N . MET A 1 115 ? 3.344 -5.122 -12.890 1.00 88.62 115 MET A N 1
ATOM 864 C CA . MET A 1 115 ? 4.047 -5.136 -11.605 1.00 88.62 115 MET A CA 1
ATOM 865 C C . MET A 1 115 ? 3.492 -6.210 -10.683 1.00 88.62 115 MET A C 1
ATOM 867 O O . MET A 1 115 ? 2.301 -6.525 -10.696 1.00 88.62 115 MET A O 1
ATOM 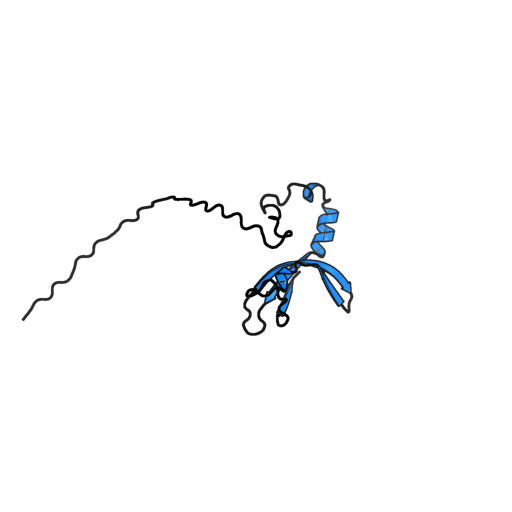871 N N . ARG A 1 116 ? 4.352 -6.701 -9.799 1.00 93.56 116 ARG A N 1
ATOM 872 C CA . ARG A 1 116 ? 3.937 -7.539 -8.683 1.00 93.56 116 ARG A CA 1
ATOM 873 C C . ARG A 1 116 ? 3.637 -6.657 -7.480 1.00 93.56 116 ARG A C 1
ATOM 875 O O . ARG A 1 116 ? 4.477 -5.855 -7.079 1.00 93.56 116 ARG A O 1
ATOM 882 N N . ILE A 1 117 ? 2.458 -6.825 -6.892 1.00 94.00 117 ILE A N 1
ATOM 883 C CA . ILE A 1 117 ? 2.093 -6.174 -5.631 1.00 94.00 117 ILE A CA 1
ATOM 884 C C . ILE A 1 117 ? 2.189 -7.207 -4.514 1.00 94.00 117 ILE A C 1
ATOM 886 O O . ILE A 1 117 ? 1.539 -8.251 -4.571 1.00 94.00 117 ILE A O 1
ATOM 890 N N . GLU A 1 118 ? 2.978 -6.905 -3.488 1.00 95.44 118 GLU A N 1
ATOM 891 C CA . GLU A 1 118 ? 3.047 -7.701 -2.264 1.00 95.44 118 GLU A CA 1
ATOM 892 C C . GLU A 1 118 ? 2.389 -6.947 -1.110 1.00 95.44 118 GLU A C 1
ATOM 894 O O . GLU A 1 118 ? 2.588 -5.742 -0.941 1.00 95.44 118 GLU A O 1
ATOM 899 N N . VAL A 1 119 ? 1.621 -7.673 -0.297 1.00 95.75 119 VAL A N 1
ATOM 900 C CA . VAL A 1 119 ? 0.931 -7.143 0.884 1.00 95.75 119 VAL A CA 1
ATOM 901 C C . VAL A 1 119 ? 1.367 -7.930 2.116 1.00 95.75 119 VAL A C 1
ATOM 903 O O . VAL A 1 119 ? 1.429 -9.160 2.079 1.00 95.75 119 VAL A O 1
ATOM 906 N N . ARG A 1 120 ? 1.657 -7.227 3.214 1.00 93.56 120 ARG A N 1
ATOM 907 C CA . ARG A 1 120 ? 2.009 -7.802 4.520 1.00 93.56 120 ARG A CA 1
ATOM 908 C C . ARG A 1 120 ? 1.177 -7.164 5.630 1.00 93.56 120 ARG A C 1
ATOM 910 O O . ARG A 1 120 ? 0.935 -5.959 5.593 1.00 93.56 120 ARG A O 1
ATOM 917 N N . LEU A 1 121 ? 0.758 -7.989 6.589 1.00 84.06 121 LEU A N 1
ATOM 918 C CA . LEU A 1 121 ? 0.123 -7.575 7.844 1.00 84.06 121 LEU A CA 1
ATOM 919 C C . LEU A 1 121 ? 1.190 -7.208 8.880 1.00 84.06 121 LEU A C 1
ATOM 921 O O . LEU A 1 121 ? 2.232 -7.906 8.898 1.00 84.06 121 LEU A O 1
#

pLDDT: mean 72.27, std 21.76, range [31.42, 96.5]

Secondary structure (DSSP, 8-state):
------------------------------SSTT------GGGTTSGGGGTS-HHHHHHHHTTEEEEEEEETTT--EEEEEEEEEEEEETTEEEEEE-GGGTB-SS-TTSBP-SEEEEEE-

Radius of gyration: 25.82 Å; chains: 1; bounding box: 90×43×39 Å

Foldseek 3Di:
DDDDDDDDDDDDDDDDDDDDDDPPPPPPPPPDPPPDPDDDPVCPCPDVVVVQDPVNVVVQVVFKKKKWKAQPPPRHTQDIDIWGWPDDDPVDTDTHDDQSRQADPVGNVDGHDRIDMDIGD